Protein AF-H5ZVX4-F1 (afdb_monomer)

InterPro domains:
  IPR011032 GroES-like superfamily [SSF50129] (1-68)

Radius of gyration: 13.59 Å; Cα contacts (8 Å, |Δi|>4): 70; chains: 1; bounding box: 29×24×35 Å

Structure (mmCIF, N/CA/C/O backbone):
data_AF-H5ZVX4-F1
#
_entry.id   AF-H5ZVX4-F1
#
loop_
_atom_site.group_PDB
_atom_site.id
_atom_site.type_symbol
_atom_site.label_atom_id
_atom_site.label_alt_id
_atom_site.label_comp_id
_atom_site.label_asym_id
_atom_site.label_entity_id
_atom_site.label_seq_id
_atom_site.pdbx_PDB_ins_code
_atom_site.Cartn_x
_atom_site.Cartn_y
_atom_site.Cartn_z
_atom_site.occupancy
_atom_site.B_iso_or_equiv
_atom_site.auth_seq_id
_atom_site.auth_comp_id
_atom_site.auth_asym_id
_atom_site.auth_atom_id
_atom_site.pdbx_PDB_model_num
ATOM 1 N N . TYR A 1 1 ? 2.451 -6.634 -0.002 1.00 79.12 1 TYR A N 1
ATOM 2 C CA . TYR A 1 1 ? 2.225 -6.181 -1.393 1.00 79.12 1 TYR A CA 1
ATOM 3 C C . TYR A 1 1 ? 3.114 -4.970 -1.657 1.00 79.12 1 TYR A C 1
ATOM 5 O O . TYR A 1 1 ? 3.550 -4.347 -0.696 1.00 79.12 1 TYR A O 1
ATOM 13 N N . LEU A 1 2 ? 3.395 -4.645 -2.921 1.00 87.69 2 LEU A N 1
ATOM 14 C CA . LEU A 1 2 ? 4.104 -3.419 -3.306 1.00 87.69 2 LEU A CA 1
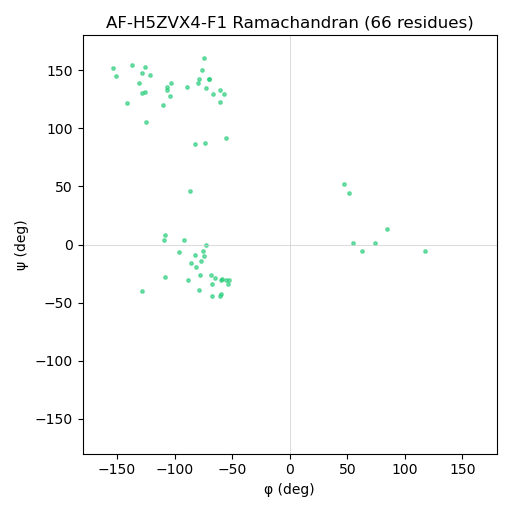ATOM 15 C C . LEU A 1 2 ? 3.267 -2.663 -4.333 1.00 87.69 2 LEU A C 1
ATOM 17 O O . LEU A 1 2 ? 2.795 -3.260 -5.299 1.00 87.69 2 LEU A O 1
ATOM 21 N N . SER A 1 3 ? 3.084 -1.363 -4.118 1.00 91.81 3 SER A N 1
ATOM 22 C CA . SER A 1 3 ? 2.320 -0.515 -5.031 1.00 91.81 3 SER A CA 1
ATOM 23 C C . SER A 1 3 ? 3.082 -0.311 -6.341 1.00 91.81 3 SER A C 1
ATOM 25 O O . SER A 1 3 ? 4.302 -0.148 -6.334 1.00 91.81 3 SER A O 1
ATOM 27 N N . GLN A 1 4 ? 2.376 -0.281 -7.469 1.00 94.25 4 GLN A N 1
ATOM 28 C CA . GLN A 1 4 ? 2.977 -0.169 -8.798 1.00 94.25 4 GLN A CA 1
ATOM 29 C C . GLN A 1 4 ? 2.398 1.025 -9.556 1.00 94.25 4 GLN A C 1
ATOM 31 O O . GLN A 1 4 ? 1.288 0.967 -10.075 1.00 94.25 4 GLN A O 1
ATOM 36 N N . CYS A 1 5 ? 3.173 2.107 -9.672 1.00 94.31 5 CYS A N 1
ATOM 37 C CA . CYS A 1 5 ? 2.749 3.282 -10.439 1.00 94.31 5 CYS A CA 1
ATOM 38 C C . CYS A 1 5 ? 2.878 3.115 -11.960 1.00 94.31 5 CYS A C 1
ATOM 40 O O . CYS A 1 5 ? 2.368 3.949 -12.692 1.00 94.31 5 CYS A O 1
ATOM 42 N N . LYS A 1 6 ? 3.604 2.091 -12.436 1.00 95.50 6 LYS A N 1
ATOM 43 C CA . LYS A 1 6 ? 3.860 1.783 -13.863 1.00 95.50 6 LYS A CA 1
ATOM 44 C C . LYS A 1 6 ? 4.642 2.838 -14.666 1.00 95.50 6 LYS A C 1
ATOM 46 O O . LYS A 1 6 ? 5.060 2.567 -15.785 1.00 95.50 6 LYS A O 1
ATOM 51 N N . GLU A 1 7 ? 4.935 3.995 -14.084 1.00 96.00 7 GLU A N 1
ATOM 52 C CA . GLU A 1 7 ? 5.570 5.112 -14.797 1.00 96.00 7 GLU A CA 1
ATOM 53 C C . GLU A 1 7 ? 7.032 5.366 -14.400 1.00 96.00 7 GLU A C 1
ATOM 55 O O . GLU A 1 7 ? 7.819 5.851 -15.220 1.00 96.00 7 GLU A O 1
ATOM 60 N N . CYS A 1 8 ? 7.421 5.026 -13.164 1.00 94.75 8 CYS A N 1
ATOM 61 C CA . CYS A 1 8 ? 8.768 5.290 -12.654 1.00 94.75 8 CYS A CA 1
ATOM 62 C C . CYS A 1 8 ? 9.812 4.330 -13.247 1.00 94.75 8 CYS A C 1
ATOM 64 O O . CYS A 1 8 ? 9.484 3.232 -13.703 1.00 94.75 8 CYS A O 1
ATOM 66 N N . ARG A 1 9 ? 11.097 4.713 -13.177 1.00 96.44 9 ARG A N 1
ATOM 67 C CA . ARG A 1 9 ? 12.215 3.908 -13.709 1.00 96.44 9 ARG A CA 1
ATOM 68 C C . ARG A 1 9 ? 12.239 2.469 -13.180 1.00 96.44 9 ARG A C 1
ATOM 70 O O . ARG A 1 9 ? 12.630 1.563 -13.902 1.00 96.44 9 ARG A O 1
ATOM 77 N N . PHE A 1 10 ? 11.817 2.259 -11.930 1.00 96.38 10 PHE A N 1
ATOM 78 C CA . PHE A 1 10 ? 11.792 0.933 -11.316 1.00 96.38 10 PHE A CA 1
ATOM 79 C C . PHE A 1 10 ? 10.587 0.111 -11.769 1.00 96.38 10 PHE A C 1
ATOM 81 O O . PHE A 1 10 ? 10.764 -1.058 -12.071 1.00 96.38 10 PHE A O 1
ATOM 88 N N . CYS A 1 11 ? 9.403 0.710 -11.931 1.00 96.31 11 CYS A N 1
ATOM 89 C CA . CYS A 1 11 ? 8.256 -0.001 -12.506 1.00 96.31 11 CYS A CA 1
ATOM 90 C C . CYS A 1 11 ? 8.436 -0.339 -13.993 1.00 96.31 11 CYS A C 1
ATOM 92 O O . CYS A 1 11 ? 7.837 -1.297 -14.464 1.00 96.31 11 CYS A O 1
ATOM 94 N N . LYS A 1 12 ? 9.245 0.433 -14.728 1.00 97.31 12 LYS A N 1
ATOM 95 C CA . LYS A 1 12 ? 9.613 0.147 -16.126 1.00 97.31 12 LYS A CA 1
ATOM 96 C C . LYS A 1 12 ? 10.762 -0.859 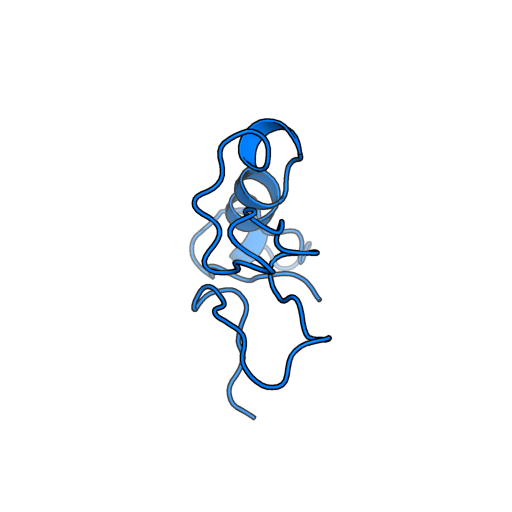-16.258 1.00 97.31 12 LYS A C 1
ATOM 98 O O . LYS A 1 12 ? 11.073 -1.286 -17.364 1.00 97.31 12 LYS A O 1
ATOM 103 N N . SER A 1 13 ? 11.420 -1.212 -15.154 1.00 97.38 13 SER A N 1
ATOM 104 C CA . SER A 1 13 ? 12.540 -2.148 -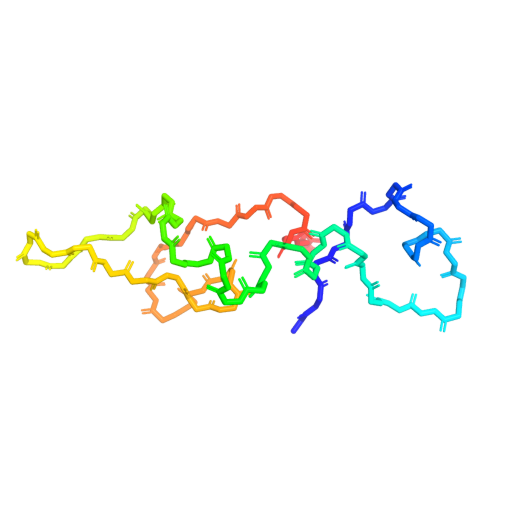15.154 1.00 97.38 13 SER A CA 1
ATOM 105 C C . SER A 1 13 ? 12.041 -3.583 -14.987 1.00 97.38 13 SER A C 1
ATOM 107 O O . SER A 1 13 ? 11.261 -3.843 -14.074 1.00 97.38 13 SER A O 1
ATOM 109 N N . PRO A 1 14 ? 12.553 -4.552 -15.765 1.00 96.94 14 PRO A N 1
ATOM 110 C CA . PRO A 1 14 ? 12.245 -5.965 -15.551 1.00 96.94 14 PRO A CA 1
ATOM 111 C C . PRO A 1 14 ? 12.993 -6.569 -14.348 1.00 96.94 14 PRO A C 1
ATOM 113 O O . PRO A 1 14 ? 12.778 -7.727 -14.010 1.00 96.94 14 PRO A O 1
ATOM 116 N N . LYS A 1 15 ? 13.906 -5.821 -13.713 1.00 97.50 15 LYS A N 1
ATOM 117 C CA . LYS A 1 15 ? 14.811 -6.341 -12.671 1.00 97.50 15 LYS A CA 1
ATOM 118 C C . LYS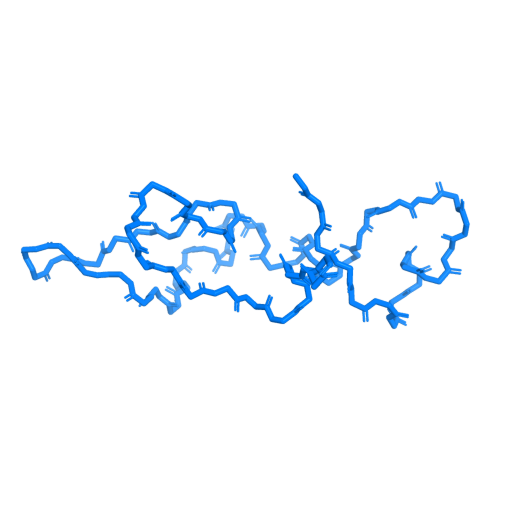 A 1 15 ? 14.329 -6.100 -11.240 1.00 97.50 15 LYS A C 1
ATOM 120 O O . LYS A 1 15 ? 14.992 -6.529 -10.303 1.00 97.50 15 LYS A O 1
ATOM 125 N N . THR A 1 16 ? 13.246 -5.353 -11.039 1.00 95.69 16 THR A N 1
ATOM 126 C CA . THR A 1 16 ? 12.772 -4.987 -9.699 1.00 95.69 16 THR A CA 1
ATOM 127 C C . THR A 1 16 ? 11.272 -4.729 -9.687 1.00 95.69 16 THR A C 1
ATOM 129 O O . THR A 1 16 ? 10.695 -4.292 -10.675 1.00 95.69 16 THR A O 1
ATOM 132 N N . ASN A 1 17 ? 10.645 -4.960 -8.538 1.00 94.12 17 ASN A N 1
ATOM 133 C CA . ASN A 1 17 ? 9.258 -4.599 -8.246 1.00 94.12 17 ASN A CA 1
ATOM 134 C C . ASN A 1 17 ? 9.151 -3.437 -7.236 1.00 94.12 17 ASN A C 1
ATOM 136 O O . ASN A 1 17 ? 8.049 -3.065 -6.832 1.00 94.12 17 ASN A O 1
ATOM 140 N N . GLN A 1 18 ? 10.284 -2.864 -6.823 1.00 93.56 18 GLN A N 1
ATOM 141 C CA . GLN A 1 18 ? 10.367 -1.819 -5.805 1.00 93.56 18 GLN A CA 1
ATOM 142 C C . GLN A 1 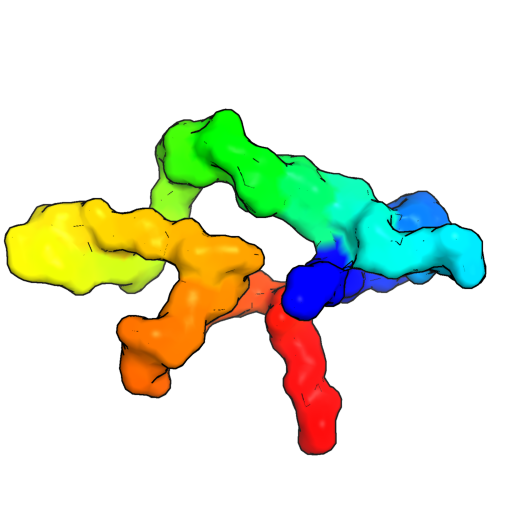18 ? 10.065 -0.453 -6.422 1.00 93.56 18 GLN A C 1
ATOM 144 O O . GLN A 1 18 ? 10.965 0.259 -6.857 1.00 93.56 18 GLN A O 1
ATOM 149 N N . CYS A 1 19 ? 8.790 -0.078 -6.503 1.00 93.44 19 CYS A N 1
ATOM 150 C CA . CYS A 1 19 ? 8.392 1.214 -7.056 1.00 93.44 19 CYS A CA 1
ATOM 151 C C . CYS A 1 19 ? 8.987 2.389 -6.251 1.00 93.44 19 CYS A C 1
ATOM 153 O O . CYS A 1 19 ? 8.708 2.541 -5.064 1.00 93.44 19 CYS A O 1
ATOM 155 N N . ASP A 1 20 ? 9.739 3.270 -6.922 1.00 90.69 20 ASP A N 1
ATOM 156 C CA . ASP A 1 20 ? 10.346 4.468 -6.311 1.00 90.69 20 ASP A CA 1
ATOM 157 C C . ASP A 1 20 ? 9.288 5.413 -5.706 1.00 90.69 20 ASP A C 1
ATOM 159 O O . ASP A 1 20 ? 9.424 5.900 -4.585 1.00 90.69 20 ASP A O 1
ATOM 163 N N . LEU A 1 21 ? 8.172 5.621 -6.419 1.00 86.25 21 LEU A N 1
ATOM 164 C CA . LEU A 1 21 ? 7.069 6.453 -5.925 1.00 86.25 21 LEU A CA 1
ATOM 165 C C . LEU A 1 21 ? 6.352 5.831 -4.724 1.00 86.25 21 LEU A C 1
ATOM 167 O O . LEU A 1 21 ? 5.886 6.565 -3.853 1.00 86.25 21 LEU A O 1
ATOM 171 N N . ALA A 1 22 ? 6.245 4.501 -4.672 1.00 84.81 22 ALA A N 1
ATOM 172 C CA . ALA A 1 22 ? 5.641 3.818 -3.534 1.00 84.81 22 ALA A CA 1
ATOM 173 C C . ALA A 1 22 ? 6.512 3.977 -2.283 1.00 84.81 22 ALA A C 1
ATOM 175 O O . ALA A 1 22 ? 6.000 4.329 -1.223 1.00 84.81 22 ALA A O 1
ATOM 176 N N . TRP A 1 23 ? 7.830 3.813 -2.427 1.00 79.00 23 TRP A N 1
ATOM 177 C CA . TRP A 1 23 ? 8.780 3.976 -1.328 1.00 79.00 23 TRP A CA 1
ATOM 178 C C . TRP A 1 23 ? 8.773 5.379 -0.731 1.00 79.00 23 TRP A C 1
ATOM 180 O O . TRP A 1 23 ? 8.696 5.516 0.486 1.00 79.00 23 TRP A O 1
ATOM 190 N N . LYS A 1 24 ? 8.745 6.423 -1.568 1.00 75.44 24 LYS A N 1
ATOM 191 C CA . LYS A 1 24 ? 8.644 7.818 -1.101 1.00 75.44 24 LYS A CA 1
ATOM 192 C C . LYS A 1 24 ? 7.382 8.090 -0.274 1.00 75.44 24 LYS A C 1
ATOM 194 O O . LYS A 1 24 ? 7.407 8.955 0.590 1.00 75.44 24 LYS A O 1
ATOM 199 N N . ARG A 1 25 ? 6.287 7.365 -0.532 1.00 67.50 25 ARG A N 1
ATOM 200 C CA . ARG A 1 25 ? 4.998 7.533 0.165 1.00 67.50 25 ARG A CA 1
ATOM 201 C C . ARG A 1 25 ? 4.869 6.697 1.436 1.00 67.50 25 ARG A C 1
ATOM 203 O O . ARG A 1 25 ? 4.144 7.094 2.338 1.00 67.50 25 ARG A O 1
ATOM 210 N N . ILE A 1 26 ? 5.516 5.534 1.482 1.00 64.12 26 ILE A N 1
ATOM 211 C CA . ILE A 1 26 ? 5.474 4.611 2.628 1.00 64.12 26 ILE A CA 1
ATOM 212 C C . ILE A 1 26 ? 6.534 4.987 3.678 1.00 64.12 26 ILE A C 1
ATOM 214 O O . ILE A 1 26 ? 6.442 4.543 4.821 1.00 64.12 26 ILE A O 1
ATOM 218 N N . ASN A 1 27 ? 7.519 5.820 3.318 1.00 61.31 27 ASN A N 1
ATOM 219 C CA . ASN A 1 27 ? 8.592 6.201 4.228 1.00 61.31 27 ASN A CA 1
ATOM 220 C C . ASN A 1 27 ? 8.033 6.913 5.486 1.00 61.31 27 ASN A C 1
ATOM 222 O O . ASN A 1 27 ? 7.213 7.824 5.341 1.00 61.31 27 ASN A O 1
ATOM 226 N N . PRO A 1 28 ? 8.460 6.539 6.709 1.00 53.41 28 PRO A N 1
ATOM 227 C CA . PRO A 1 28 ? 7.890 7.031 7.967 1.00 53.41 28 PRO A CA 1
ATOM 228 C C . PRO A 1 28 ? 7.882 8.555 8.122 1.00 53.41 28 PRO A C 1
ATOM 230 O O . PRO A 1 28 ? 6.960 9.098 8.719 1.00 53.41 28 PRO A O 1
ATOM 233 N N . GLU A 1 29 ? 8.848 9.259 7.534 1.00 47.53 29 GLU A N 1
ATOM 234 C CA . GLU A 1 29 ? 8.896 10.729 7.542 1.00 47.53 29 GLU A CA 1
ATOM 235 C C . GLU A 1 29 ? 7.717 11.365 6.785 1.00 47.53 29 GLU A C 1
ATOM 237 O O . GLU A 1 29 ? 7.253 12.433 7.166 1.00 47.53 29 GLU A O 1
ATOM 242 N N . ALA A 1 30 ? 7.162 10.685 5.774 1.00 47.91 30 ALA A N 1
ATOM 243 C CA . ALA A 1 30 ? 5.941 11.105 5.081 1.00 47.91 30 ALA A CA 1
ATOM 244 C C . ALA A 1 30 ? 4.656 10.707 5.837 1.00 47.91 30 ALA A C 1
ATOM 246 O O . ALA A 1 30 ? 3.597 11.287 5.598 1.00 47.91 30 ALA A O 1
ATOM 247 N N . LEU A 1 31 ? 4.736 9.731 6.753 1.00 48.75 31 LEU A N 1
ATOM 248 C CA . LEU A 1 31 ? 3.647 9.350 7.665 1.00 48.75 31 LEU A CA 1
ATOM 249 C C . LEU A 1 31 ? 3.517 10.325 8.846 1.00 48.75 31 LEU A C 1
ATOM 251 O O . LEU A 1 31 ? 2.411 10.501 9.366 1.00 48.75 31 LEU A O 1
ATOM 255 N N . VAL A 1 32 ? 4.600 11.012 9.228 1.00 39.72 32 VAL A N 1
ATOM 256 C CA . VAL A 1 32 ? 4.568 12.137 10.175 1.00 39.72 32 VAL A CA 1
ATOM 257 C C . VAL A 1 32 ? 3.966 13.355 9.466 1.00 39.72 32 VAL A C 1
ATOM 259 O O . VAL A 1 32 ? 4.654 14.159 8.853 1.00 39.72 32 VAL A O 1
ATOM 262 N N . GLY A 1 33 ? 2.636 13.456 9.507 1.00 49.44 33 GLY A N 1
ATOM 263 C CA . GLY A 1 33 ? 1.865 14.521 8.853 1.00 49.44 33 GLY A CA 1
ATOM 264 C C . GLY A 1 33 ? 0.901 14.033 7.771 1.00 49.44 33 GLY A C 1
ATOM 265 O O . GLY A 1 33 ? 0.091 14.824 7.293 1.00 49.44 33 GLY A O 1
ATOM 266 N N . ALA A 1 34 ? 0.912 12.739 7.425 1.00 57.88 34 ALA A N 1
ATOM 267 C CA . ALA A 1 34 ? 0.018 12.191 6.410 1.00 57.88 34 ALA A CA 1
ATOM 268 C C . ALA A 1 34 ? -1.457 12.455 6.750 1.00 57.88 34 ALA A C 1
ATOM 270 O O . ALA A 1 34 ? -1.938 12.175 7.854 1.00 57.88 34 ALA A O 1
ATOM 271 N N . GLU A 1 35 ? -2.189 12.987 5.777 1.00 67.62 35 GLU A N 1
ATOM 272 C CA . GLU A 1 35 ? -3.647 13.055 5.741 1.00 67.62 35 GLU A CA 1
ATOM 273 C C . GLU A 1 35 ? -4.242 11.647 5.915 1.00 67.62 35 GLU A C 1
ATOM 275 O O . GLU A 1 35 ? -4.414 10.905 4.952 1.00 67.62 35 GLU A O 1
ATOM 280 N N . SER A 1 36 ? -4.528 11.247 7.157 1.00 79.75 36 SER A N 1
ATOM 281 C CA . SER A 1 36 ? -5.245 10.004 7.431 1.00 79.75 36 SER A CA 1
ATOM 282 C C . SER A 1 36 ? -6.737 10.203 7.216 1.00 79.75 36 SER A C 1
ATOM 284 O O . SER A 1 36 ? -7.306 11.218 7.621 1.00 79.75 36 SER A O 1
ATOM 286 N N . ARG A 1 37 ? -7.373 9.200 6.615 1.00 88.44 37 ARG A N 1
ATOM 287 C CA . ARG A 1 37 ? -8.829 9.114 6.460 1.00 88.44 37 ARG A CA 1
ATOM 288 C C . ARG A 1 37 ? -9.507 8.354 7.603 1.00 88.44 37 ARG A C 1
ATOM 290 O O . ARG A 1 37 ? -10.717 8.182 7.571 1.00 88.44 37 ARG A O 1
ATOM 297 N N . PHE A 1 38 ? -8.745 7.938 8.617 1.00 90.81 38 PHE A N 1
ATOM 298 C CA . PHE A 1 38 ? -9.266 7.237 9.786 1.00 90.81 38 PHE A CA 1
ATOM 299 C C . PHE A 1 38 ? -9.293 8.127 11.027 1.00 90.81 38 PHE A C 1
ATOM 301 O O . PHE A 1 38 ? -8.296 8.754 11.404 1.00 90.81 38 PHE A O 1
ATOM 308 N N . THR A 1 39 ? -10.427 8.097 11.717 1.00 94.06 39 THR A N 1
ATOM 309 C CA . THR A 1 39 ? -10.592 8.635 13.064 1.00 94.06 39 THR A CA 1
ATOM 310 C C . THR A 1 39 ? -11.210 7.570 13.962 1.00 94.06 39 THR A C 1
ATOM 312 O O . THR A 1 39 ? -11.985 6.725 13.522 1.00 94.06 39 THR A O 1
ATOM 315 N N . CYS A 1 40 ? -10.850 7.587 15.240 1.00 95.38 40 CYS A N 1
ATOM 316 C CA . CYS A 1 40 ? -11.456 6.744 16.262 1.00 95.38 40 CYS A CA 1
ATOM 317 C C . CYS A 1 40 ? -11.583 7.566 17.540 1.00 95.38 40 CYS A C 1
ATOM 319 O O . CYS A 1 40 ? -10.590 8.097 18.040 1.00 95.38 40 CYS A O 1
ATOM 321 N N . LYS A 1 41 ? -12.811 7.713 18.052 1.00 97.38 41 LYS A N 1
ATOM 322 C CA . LYS A 1 41 ? -13.109 8.501 19.265 1.00 97.38 41 LYS A CA 1
ATOM 323 C C . LYS A 1 41 ? -12.516 9.922 19.214 1.00 97.38 41 LYS A C 1
ATOM 325 O O . LYS A 1 41 ? -11.876 10.371 20.160 1.00 97.38 41 LYS A O 1
ATOM 330 N N . GLY A 1 42 ? -12.659 10.596 18.070 1.00 94.19 42 GLY A N 1
ATOM 331 C CA . GLY A 1 42 ? -12.142 11.955 17.853 1.00 94.19 42 GLY A CA 1
ATOM 332 C C . GLY A 1 42 ? -10.622 12.062 17.673 1.00 94.19 42 GLY A C 1
ATOM 333 O O . GLY A 1 42 ? -10.113 13.160 17.478 1.00 94.19 42 GLY A O 1
ATOM 334 N N . LYS A 1 43 ? -9.882 10.946 17.703 1.00 91.88 43 LYS A N 1
ATOM 335 C CA . LYS A 1 43 ? -8.430 10.920 17.484 1.00 91.88 43 LYS A CA 1
ATOM 336 C C . LYS A 1 43 ? -8.108 10.408 16.086 1.00 91.88 43 LYS A C 1
ATOM 338 O O . LYS A 1 43 ? -8.715 9.447 15.617 1.00 91.88 43 LYS A O 1
ATOM 343 N N . LYS A 1 44 ? -7.132 11.034 15.430 1.00 90.06 44 LYS A N 1
ATOM 344 C CA . LYS A 1 44 ? -6.602 10.585 14.136 1.00 90.06 44 LYS A CA 1
ATOM 345 C C . LYS A 1 44 ? -5.887 9.241 14.318 1.00 90.06 44 LYS A C 1
ATOM 347 O O . LYS A 1 44 ? -5.046 9.111 15.204 1.00 90.06 44 LYS A O 1
ATOM 352 N N . VAL A 1 45 ? -6.220 8.254 13.490 1.00 90.06 45 VAL A N 1
ATOM 353 C CA . VAL A 1 45 ? -5.586 6.924 13.482 1.00 90.06 45 VAL A CA 1
ATOM 354 C C . VAL A 1 45 ? -4.700 6.824 12.249 1.00 90.06 45 VAL A C 1
ATOM 356 O O . VAL A 1 45 ? -5.108 7.253 11.177 1.00 90.06 45 VAL A O 1
ATOM 359 N N . LEU A 1 46 ? -3.483 6.300 12.371 1.00 87.81 46 LEU A N 1
ATOM 360 C CA . LEU A 1 46 ? -2.561 6.191 11.235 1.00 87.81 46 LEU A CA 1
ATOM 361 C C . LEU A 1 46 ? -2.941 5.035 10.301 1.00 87.81 46 LEU A C 1
ATOM 363 O O . LEU A 1 46 ? -3.483 4.019 10.733 1.00 87.81 46 LEU A O 1
ATOM 367 N N . GLN A 1 47 ? -2.623 5.181 9.012 1.00 85.88 47 GLN A N 1
ATOM 368 C CA . GLN A 1 47 ? -2.723 4.071 8.067 1.00 85.88 47 GLN A CA 1
ATOM 369 C C . GLN A 1 47 ? -1.524 3.132 8.201 1.00 85.88 47 GLN A C 1
ATOM 371 O O . GLN A 1 47 ? -0.39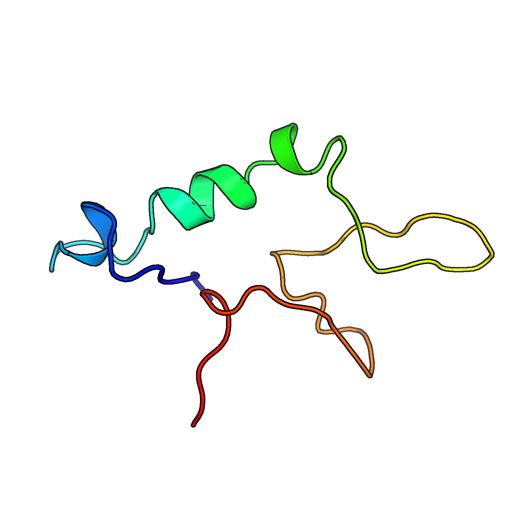4 3.581 8.380 1.00 85.88 47 GLN A O 1
ATOM 376 N N . PHE A 1 48 ? -1.765 1.829 8.058 1.00 84.81 48 PHE A N 1
ATOM 377 C CA . PHE A 1 48 ? -0.726 0.806 8.077 1.00 84.81 48 PHE A CA 1
ATOM 378 C C . PHE A 1 48 ? -0.447 0.303 6.661 1.00 84.81 48 PHE A C 1
ATOM 380 O O . PHE A 1 48 ? -1.373 -0.055 5.927 1.00 84.81 48 PHE A O 1
ATOM 387 N N . ALA A 1 49 ? 0.831 0.316 6.273 1.00 84.44 49 ALA A N 1
ATOM 388 C CA . ALA A 1 49 ? 1.354 -0.100 4.965 1.00 84.44 49 ALA A CA 1
ATOM 389 C C . ALA A 1 49 ? 0.728 0.586 3.725 1.00 84.44 49 ALA A C 1
ATOM 391 O O . ALA A 1 49 ? 1.114 0.289 2.598 1.00 84.44 49 ALA A O 1
ATOM 392 N N . GLY A 1 50 ? -0.218 1.514 3.896 1.00 82.56 50 GLY A N 1
ATOM 393 C CA . GLY A 1 50 ? -1.014 2.090 2.809 1.00 82.56 50 GLY A CA 1
ATOM 394 C C . GLY A 1 50 ? -2.253 1.270 2.416 1.00 82.56 50 GLY A C 1
ATOM 395 O O . GLY A 1 50 ? -2.822 1.543 1.362 1.00 82.56 50 GLY A O 1
ATOM 396 N N . THR A 1 51 ? -2.670 0.290 3.231 1.00 88.81 51 THR A N 1
ATOM 397 C CA . THR A 1 51 ? -3.906 -0.496 3.015 1.00 88.81 51 THR A CA 1
ATOM 398 C C . THR A 1 51 ? -4.832 -0.553 4.216 1.00 88.81 51 THR A C 1
ATOM 400 O O . THR A 1 51 ? -6.035 -0.472 4.012 1.00 88.81 51 THR A O 1
ATOM 403 N N . SER A 1 52 ? -4.325 -0.683 5.447 1.00 91.81 52 SER A N 1
ATOM 404 C CA . SER A 1 52 ? -5.156 -0.745 6.666 1.00 91.81 52 SER A CA 1
ATOM 405 C C . SER A 1 52 ? -6.352 -1.713 6.580 1.00 91.81 52 SER A C 1
ATOM 407 O O . SER A 1 52 ? -7.482 -1.330 6.863 1.00 91.81 52 SER A O 1
ATOM 409 N N . THR A 1 53 ? -6.128 -2.972 6.193 1.00 95.44 53 THR A N 1
ATOM 410 C CA . THR A 1 53 ? -7.216 -3.946 5.950 1.00 95.44 53 THR A CA 1
ATOM 411 C C . THR A 1 53 ? -7.908 -4.471 7.212 1.00 95.44 53 T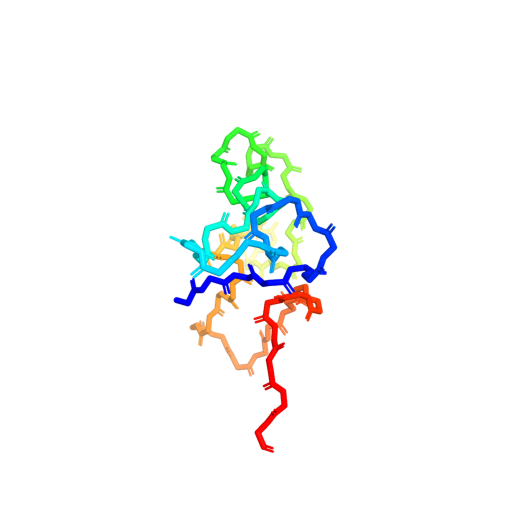HR A C 1
ATOM 413 O O . THR A 1 53 ? -8.825 -5.275 7.113 1.00 95.44 53 THR A O 1
ATOM 416 N N . PHE A 1 54 ? -7.498 -4.036 8.406 1.00 96.06 54 PHE A N 1
ATOM 417 C CA . PHE A 1 54 ? -8.194 -4.330 9.667 1.00 96.06 54 PHE A CA 1
ATOM 418 C C . PHE A 1 54 ? -9.306 -3.303 9.935 1.00 96.06 54 PHE A C 1
ATOM 420 O O . PHE A 1 54 ? -9.414 -2.735 11.018 1.00 96.06 54 PHE A O 1
ATOM 427 N N . SER A 1 55 ? -10.101 -3.024 8.905 1.00 96.19 55 SER A N 1
ATOM 428 C CA . SER A 1 55 ? -11.296 -2.186 8.934 1.00 96.19 55 SER A CA 1
ATOM 429 C C . SER A 1 55 ? -12.247 -2.688 7.850 1.00 96.19 55 SER A C 1
ATOM 431 O O . SER A 1 55 ? -11.786 -3.120 6.795 1.00 96.19 55 SER A O 1
ATOM 433 N N . GLU A 1 56 ? -13.558 -2.632 8.095 1.00 98.12 56 GLU A N 1
ATOM 434 C CA . GLU A 1 56 ? -14.579 -3.035 7.113 1.00 98.12 56 GLU A CA 1
ATOM 435 C C . GLU A 1 56 ? -14.491 -2.215 5.819 1.00 98.12 56 GLU A C 1
ATOM 437 O O . GLU A 1 56 ? -14.767 -2.723 4.734 1.00 98.12 56 GLU A O 1
ATOM 442 N N . TYR A 1 57 ? -14.050 -0.958 5.930 1.00 96.50 57 TYR A N 1
ATOM 443 C CA . TYR A 1 57 ? -13.826 -0.058 4.807 1.00 96.50 57 TYR A CA 1
ATOM 444 C C . TYR A 1 57 ? -12.450 0.581 4.925 1.00 96.50 57 TYR A C 1
ATOM 446 O O . TYR A 1 57 ? -12.027 1.014 5.995 1.00 96.50 57 TYR A O 1
ATOM 454 N N . THR A 1 58 ? -11.754 0.697 3.801 1.00 94.38 58 THR A N 1
ATOM 455 C CA . THR A 1 58 ? -10.464 1.379 3.746 1.00 94.38 58 THR A CA 1
ATOM 456 C C . THR A 1 58 ? -10.368 2.264 2.516 1.00 94.38 58 THR A C 1
ATOM 458 O O . THR A 1 58 ? -11.023 2.030 1.500 1.00 94.38 58 THR A O 1
ATOM 461 N N . VAL A 1 59 ? -9.535 3.295 2.613 1.00 90.50 59 VAL A N 1
ATOM 462 C CA . VAL A 1 59 ? -9.202 4.184 1.504 1.00 90.50 59 VAL A CA 1
ATOM 463 C C . VAL A 1 59 ? -7.753 3.926 1.121 1.00 90.50 59 VAL A C 1
ATOM 465 O O . VAL A 1 59 ? -6.840 4.097 1.933 1.00 90.50 59 VAL A O 1
ATOM 468 N N . ILE A 1 60 ? -7.545 3.521 -0.129 1.00 88.81 60 ILE A N 1
ATOM 469 C CA . ILE A 1 60 ? -6.231 3.172 -0.674 1.00 88.81 60 ILE A CA 1
ATOM 470 C C . ILE A 1 60 ? -5.943 3.976 -1.936 1.00 88.81 60 ILE A C 1
ATOM 472 O O . ILE A 1 60 ? -6.850 4.397 -2.653 1.00 88.81 60 ILE A O 1
ATOM 476 N N . ASN A 1 61 ? -4.662 4.204 -2.221 1.00 88.19 61 ASN A N 1
ATOM 477 C CA . ASN A 1 61 ? -4.267 4.834 -3.475 1.00 88.19 61 ASN A CA 1
ATOM 478 C C . ASN A 1 61 ? -4.501 3.870 -4.650 1.00 88.19 61 ASN A C 1
ATOM 480 O O . ASN A 1 61 ? -4.203 2.684 -4.529 1.00 88.19 61 A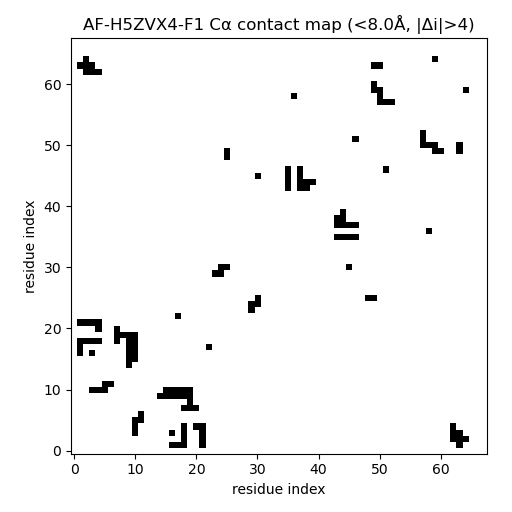SN A O 1
ATOM 484 N N . GLN A 1 62 ? -4.933 4.384 -5.804 1.00 90.81 62 GLN A N 1
ATOM 485 C CA . GLN A 1 62 ? -5.139 3.587 -7.020 1.00 90.81 62 GLN A CA 1
ATOM 486 C C . GLN A 1 62 ? -3.915 2.752 -7.439 1.00 90.81 62 GLN A C 1
ATOM 488 O O . GLN A 1 62 ? -4.070 1.668 -7.985 1.00 90.81 62 GLN A O 1
ATOM 493 N N . ILE A 1 63 ? -2.687 3.204 -7.153 1.00 91.31 63 ILE A N 1
ATOM 494 C CA . ILE A 1 63 ? -1.472 2.436 -7.487 1.00 91.31 63 ILE A CA 1
ATOM 495 C C . ILE A 1 63 ? -1.244 1.227 -6.562 1.00 91.31 63 ILE A C 1
ATOM 497 O O . ILE A 1 63 ? -0.332 0.436 -6.798 1.00 91.31 63 ILE A O 1
ATOM 501 N N . ALA A 1 64 ? -2.013 1.121 -5.475 1.00 91.19 64 ALA A N 1
ATOM 502 C CA . ALA A 1 64 ? -1.929 0.082 -4.451 1.00 91.19 64 ALA A CA 1
ATOM 503 C C . ALA A 1 64 ? -3.114 -0.906 -4.499 1.00 91.19 64 ALA A C 1
ATOM 505 O O . ALA A 1 64 ? -3.240 -1.732 -3.598 1.00 91.19 64 ALA A O 1
ATOM 506 N N . VAL A 1 65 ? -3.968 -0.835 -5.529 1.00 93.56 65 VAL A N 1
ATOM 507 C CA . VAL A 1 65 ? -5.095 -1.755 -5.746 1.00 93.56 65 VAL A CA 1
ATOM 508 C C . VAL A 1 65 ? -4.969 -2.456 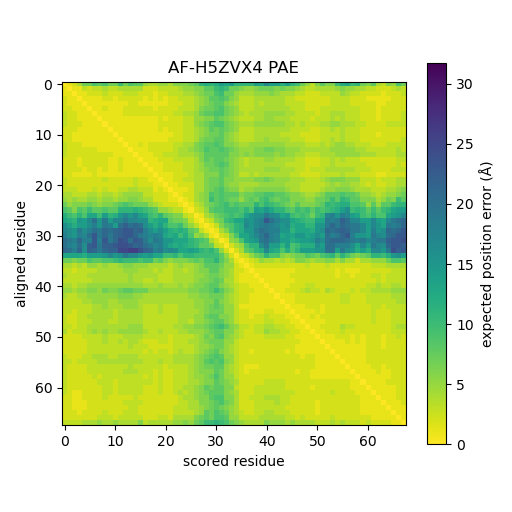-7.097 1.00 93.56 65 VAL A C 1
ATOM 510 O O . VAL A 1 65 ? -4.488 -1.874 -8.068 1.00 93.56 65 VAL A O 1
ATOM 513 N N . ALA A 1 66 ? -5.418 -3.706 -7.166 1.00 95.56 66 ALA A N 1
ATOM 514 C CA . ALA A 1 66 ? -5.549 -4.455 -8.407 1.00 95.56 66 ALA A CA 1
ATOM 515 C C . ALA A 1 66 ? -6.963 -5.036 -8.491 1.00 95.56 66 ALA A C 1
ATOM 517 O O . ALA A 1 66 ? -7.432 -5.654 -7.537 1.00 95.56 66 ALA A O 1
ATOM 518 N N . LYS A 1 67 ? -7.636 -4.828 -9.628 1.00 96.69 67 LYS A N 1
ATOM 519 C CA . LYS A 1 67 ? -8.850 -5.575 -9.965 1.00 96.69 67 LYS A CA 1
ATOM 520 C C . LYS A 1 67 ? -8.441 -7.001 -10.340 1.00 96.69 67 LYS A C 1
ATOM 522 O O . LYS A 1 67 ? -7.486 -7.158 -11.103 1.00 96.69 67 LYS A O 1
ATOM 527 N N . ILE A 1 68 ? -9.161 -7.984 -9.806 1.00 94.06 68 ILE A N 1
ATOM 528 C CA . ILE A 1 68 ? -9.006 -9.407 -10.131 1.00 94.06 68 ILE A CA 1
ATOM 529 C C . ILE A 1 68 ? -10.139 -9.889 -11.030 1.00 94.06 68 ILE A C 1
ATOM 531 O O . ILE A 1 68 ? -11.234 -9.279 -10.968 1.00 94.06 68 ILE A O 1
#

pLDDT: mean 85.67, std 14.75, range [39.72, 98.12]

Nearest PDB structures (foldseek):
  1cdo-assembly1_B  TM=8.519E-01  e=1.870E-05  Gadus morhua callarias
  1htb-assembly1_B  TM=8.180E-01  e=2.063E-03  Homo sapiens
  1p0c-assembly1_A  TM=8.422E-01  e=6.684E-03  Pelophylax perezi
  5cdt-assembly1_A  TM=7.614E-01  e=2.389E-03  Equus caballus
  5kjc-assembly1_A  TM=7.628E-01  e=3.450E-03  Equus caballus

Organism: Kryptolebias marmoratus (NCBI:txid37003)

Solvent-accessible surface area (backbone atoms only — not comparable to full-atom values): 4516 Å² total; per-residue (Å²): 140,71,35,55,76,64,73,46,77,35,48,67,34,96,87,48,73,67,22,60,71,42,50,64,61,69,37,66,75,50,56,67,79,49,88,55,94,43,70,56,95,91,37,82,40,83,74,47,100,64,50,41,78,93,44,100,70,67,81,62,55,76,45,66,60,80,91,130

Foldseek 3Di:
DFFAPCPDPQNVDPPHPHDPVRCVCQPVVNQVPDPAPDDDPNHGDGADSQFNVVDPDDDHDPSRDDDD

Mean predicted aligned error: 4.89 Å

Secondary structure (DSSP, 8-state):
-----SSSTTTT-TT----HHHHHHHSHHHHTT----EEETTEEE--STTT--SSSS----GGG----

Sequence (68 aa):
YLSQCKECRFCKSPKTNQCDLAWKRINPEALVGAESRFTCKGKKVLQFAGTSTFSEYTVINQIAVAKI